Protein AF-A0A5C5WB33-F1 (afdb_monomer_lite)

Foldseek 3Di:
DDPPDPDPVVVVVLVLLVVLQVLLVVLQVCLVPPDLVVQFPQDDDPVLVVQLVVLVVQLVVLVVDPQDDDVSVVSNVVSVVSNVVSVVSVVSRVCRSVVSSVCSNVSSVVSNVSSVVSVVVVVD

Sequence (124 aa):
MKSSSPKPVASRMRGIALGSLLLGLLALAASAFTPESRLRTVPWSPADAQAHQQASEELHRLSLVPAEGKASQDALRAARVSFADLDNRLVEAADAPRRWRAALRWGGALLSLCGAAYLLAGQS

Secondary structure (DSSP, 8-state):
-------HHHHHHHHHHHHHHHHHHHHHHHHHHS-GGGS-SS---HHHHHHHHHHHHHHHHHHHS---HHHHHHHHHHHHHHHHHHHHHHHHHHHHHHHHHHHHHHHHHHHHHHHHHHHHHTT-

Radius of gyration: 27.09 Å; chains: 1; bounding box: 67×28×75 Å

pLDDT: mean 83.09, std 11.57, range [39.03, 93.38]

Structure (mmCIF, N/CA/C/O backbone):
data_AF-A0A5C5WB33-F1
#
_entry.id   AF-A0A5C5WB33-F1
#
loop_
_atom_site.group_PDB
_atom_site.id
_atom_site.type_symbol
_atom_site.label_atom_id
_atom_site.label_alt_id
_atom_site.label_comp_id
_atom_site.label_asym_id
_atom_site.label_entity_id
_atom_site.label_seq_id
_atom_site.pdbx_PDB_ins_code
_atom_site.Cartn_x
_atom_site.Cartn_y
_atom_site.Cartn_z
_atom_site.occupancy
_atom_site.B_iso_or_equiv
_atom_site.auth_seq_id
_atom_site.auth_comp_id
_atom_site.auth_asym_id
_atom_site.auth_atom_id
_atom_site.pdbx_PDB_model_num
ATOM 1 N N . MET A 1 1 ? 38.103 16.611 -47.981 1.00 39.03 1 MET A N 1
ATOM 2 C CA . MET A 1 1 ? 37.748 15.357 -47.280 1.00 39.03 1 MET A CA 1
ATOM 3 C C . MET A 1 1 ? 37.236 15.715 -45.889 1.00 39.03 1 MET A C 1
ATOM 5 O O . MET A 1 1 ? 38.036 16.050 -45.029 1.00 39.03 1 MET A O 1
ATOM 9 N N . LYS A 1 2 ? 35.913 15.769 -45.684 1.00 44.16 2 LYS A N 1
ATOM 10 C CA . LYS A 1 2 ? 35.313 15.968 -44.354 1.00 44.16 2 LYS A CA 1
ATOM 11 C C . LYS A 1 2 ? 35.054 14.583 -43.763 1.00 44.16 2 LYS A C 1
ATOM 13 O O . LYS A 1 2 ? 34.070 13.950 -44.124 1.00 44.16 2 LYS A O 1
ATOM 18 N N . SER A 1 3 ? 35.948 14.099 -42.904 1.00 46.41 3 SER A N 1
ATOM 19 C CA . SER A 1 3 ? 35.661 12.949 -42.048 1.00 46.41 3 SER A CA 1
ATOM 20 C C . SER A 1 3 ? 34.671 13.400 -40.973 1.00 46.41 3 SER A C 1
ATOM 22 O O . SER A 1 3 ? 35.023 13.986 -39.953 1.00 46.41 3 SER A O 1
ATOM 24 N N . SER A 1 4 ? 33.383 13.194 -41.230 1.00 52.59 4 SER A N 1
ATOM 25 C CA . SER A 1 4 ? 32.343 13.334 -40.218 1.00 52.59 4 SER A CA 1
ATOM 26 C C . SER A 1 4 ? 32.445 12.155 -39.254 1.00 52.59 4 SER A C 1
ATOM 28 O O . SER A 1 4 ? 31.741 11.160 -39.407 1.00 52.59 4 SER A O 1
ATOM 30 N N . SER A 1 5 ? 33.350 12.244 -38.281 1.00 50.38 5 SER A N 1
ATOM 31 C CA . SER A 1 5 ? 33.408 11.303 -37.163 1.00 50.38 5 SER A CA 1
ATOM 32 C C . SER A 1 5 ? 32.032 11.274 -36.479 1.00 50.38 5 SER A C 1
ATOM 34 O O . SER A 1 5 ? 31.567 12.332 -36.034 1.00 50.38 5 SER A O 1
ATOM 36 N N . PRO A 1 6 ? 31.329 10.128 -36.397 1.00 49.34 6 PRO A N 1
ATOM 37 C CA . PRO A 1 6 ? 30.047 10.070 -35.710 1.00 49.34 6 PRO A CA 1
ATOM 38 C C . PRO A 1 6 ? 30.246 10.261 -34.196 1.00 49.34 6 PRO A C 1
ATOM 40 O O . PRO A 1 6 ? 30.616 9.365 -33.449 1.00 49.34 6 PRO A O 1
ATOM 43 N N . LYS A 1 7 ? 30.037 11.521 -33.815 1.00 52.38 7 LYS A N 1
ATOM 44 C CA . LYS A 1 7 ? 29.664 12.165 -32.550 1.00 52.38 7 LYS A CA 1
ATOM 45 C C . LYS A 1 7 ? 29.639 11.276 -31.280 1.00 52.38 7 LYS A C 1
ATOM 47 O O . LYS A 1 7 ? 28.778 10.401 -31.174 1.00 52.38 7 LYS A O 1
ATOM 52 N N . PRO A 1 8 ? 30.413 11.615 -30.223 1.00 57.94 8 PRO A N 1
ATOM 53 C CA . PRO A 1 8 ? 30.436 10.912 -28.923 1.00 57.94 8 PRO A CA 1
ATOM 54 C C . PRO A 1 8 ? 29.078 10.854 -28.193 1.00 57.94 8 PRO A C 1
ATOM 56 O O . PRO A 1 8 ? 28.923 10.150 -27.199 1.00 57.94 8 PRO A O 1
ATOM 59 N N . VAL A 1 9 ? 28.077 11.581 -28.688 1.00 61.09 9 VAL A N 1
ATOM 60 C CA . VAL A 1 9 ? 26.705 11.601 -28.177 1.00 61.09 9 VAL A CA 1
ATOM 61 C C . VAL A 1 9 ? 25.975 10.274 -28.431 1.00 61.09 9 VAL A C 1
ATOM 63 O O . VAL A 1 9 ? 25.279 9.794 -27.542 1.00 61.09 9 VAL A O 1
ATOM 66 N N . ALA A 1 10 ? 26.170 9.634 -29.591 1.00 64.69 10 ALA A N 1
ATOM 67 C CA . ALA A 1 10 ? 25.470 8.390 -29.931 1.00 64.69 10 ALA A CA 1
ATOM 68 C C . ALA A 1 10 ? 25.912 7.204 -29.053 1.00 64.69 10 ALA A C 1
ATOM 70 O O . ALA A 1 10 ? 25.094 6.366 -28.675 1.00 64.69 10 ALA A O 1
ATOM 71 N N . SER A 1 11 ? 27.195 7.157 -28.668 1.00 71.69 11 SER A N 1
ATOM 72 C CA . SER A 1 11 ? 27.709 6.121 -27.759 1.00 71.69 11 SER A CA 1
ATOM 73 C C . SER A 1 11 ? 27.172 6.306 -26.331 1.00 71.69 11 SER A C 1
ATOM 75 O O . SER A 1 11 ? 26.741 5.336 -25.707 1.00 71.69 11 SER A O 1
ATOM 77 N N . ARG A 1 12 ? 27.090 7.556 -25.849 1.00 78.00 12 ARG A N 1
ATOM 78 C CA . ARG A 1 12 ? 26.502 7.882 -24.539 1.00 78.00 12 ARG A CA 1
ATOM 79 C C . ARG A 1 12 ? 25.018 7.533 -24.476 1.00 78.00 12 ARG A C 1
ATOM 81 O O . ARG A 1 12 ? 24.588 6.927 -23.501 1.00 78.00 12 ARG A O 1
ATOM 88 N N . MET A 1 13 ? 24.244 7.860 -25.513 1.00 81.50 13 MET A N 1
ATOM 89 C CA . MET A 1 13 ? 22.812 7.544 -25.536 1.00 81.50 13 MET A CA 1
ATOM 90 C C . MET A 1 13 ? 22.539 6.032 -25.594 1.00 81.50 13 MET A C 1
ATOM 92 O O . MET A 1 13 ? 21.634 5.560 -24.911 1.00 81.50 13 MET A O 1
ATOM 96 N N . ARG A 1 14 ? 23.354 5.248 -26.318 1.00 82.44 14 ARG A N 1
ATOM 97 C CA . ARG A 1 14 ? 23.283 3.773 -26.272 1.00 82.44 14 ARG A CA 1
ATOM 98 C C . ARG A 1 14 ? 23.596 3.220 -24.879 1.00 82.44 14 ARG A C 1
ATOM 100 O O . ARG A 1 14 ? 22.914 2.304 -24.431 1.00 82.44 14 ARG A O 1
ATOM 107 N N . GLY A 1 15 ? 24.581 3.794 -24.186 1.00 86.44 15 GLY A N 1
ATOM 108 C CA . GLY A 1 15 ? 24.893 3.441 -22.798 1.00 86.44 15 GLY A CA 1
ATOM 109 C C . GLY A 1 15 ? 23.728 3.717 -21.843 1.00 86.44 15 GLY A C 1
ATOM 110 O O . GLY A 1 15 ? 23.392 2.861 -21.030 1.00 86.44 15 GLY A O 1
ATOM 111 N N . ILE A 1 16 ? 23.062 4.869 -21.991 1.00 86.25 16 ILE A N 1
ATOM 112 C CA . ILE A 1 16 ? 21.854 5.206 -21.221 1.00 86.25 16 ILE A CA 1
ATOM 113 C C . ILE A 1 16 ? 20.732 4.210 -21.526 1.00 86.25 16 ILE A C 1
ATOM 115 O O . ILE A 1 16 ? 20.138 3.681 -20.597 1.00 86.25 16 ILE A O 1
ATOM 119 N N . ALA A 1 17 ? 20.477 3.895 -22.798 1.00 86.31 17 ALA A N 1
ATOM 120 C CA . ALA A 1 17 ? 19.421 2.961 -23.185 1.00 86.31 17 ALA A CA 1
ATOM 121 C C . ALA A 1 17 ? 19.652 1.539 -22.652 1.00 86.31 17 ALA A C 1
ATOM 123 O O . ALA A 1 17 ? 18.724 0.918 -22.133 1.00 86.31 17 ALA A O 1
ATOM 124 N N . LEU A 1 18 ? 20.891 1.041 -22.720 1.00 89.94 18 LEU A N 1
ATOM 125 C CA . LEU A 1 18 ? 21.261 -0.240 -22.119 1.00 89.94 18 LEU A CA 1
ATOM 126 C C . LEU A 1 18 ? 21.122 -0.196 -20.591 1.00 89.94 18 LEU A C 1
ATOM 128 O O . LEU A 1 18 ? 20.582 -1.127 -19.998 1.00 89.94 18 LEU A O 1
ATOM 132 N N . GLY A 1 19 ? 21.550 0.899 -19.959 1.00 88.75 19 GLY A N 1
ATOM 133 C CA . GLY A 1 19 ? 21.389 1.120 -18.523 1.00 88.75 19 GLY A CA 1
ATOM 134 C C . GLY A 1 19 ? 19.921 1.118 -18.094 1.00 88.75 19 GLY A C 1
ATOM 135 O O . GLY A 1 19 ? 19.567 0.422 -17.149 1.00 88.75 19 GLY A O 1
ATOM 136 N N . SER A 1 20 ? 19.048 1.822 -18.818 1.00 87.94 20 SER A N 1
ATOM 137 C CA . SER A 1 20 ? 17.602 1.838 -18.574 1.00 87.94 20 SER A CA 1
ATOM 138 C C . SER A 1 20 ? 16.967 0.465 -18.781 1.00 87.94 20 SER A C 1
ATOM 140 O O . SER A 1 20 ? 16.140 0.058 -17.968 1.00 87.94 20 SER A O 1
ATOM 142 N N . LEU A 1 21 ? 17.382 -0.276 -19.816 1.00 88.81 21 LEU A N 1
ATOM 143 C CA . LEU A 1 21 ? 16.912 -1.639 -20.059 1.00 88.81 21 LEU A CA 1
ATOM 144 C C . LEU A 1 21 ? 17.257 -2.563 -18.887 1.00 88.81 21 LEU A C 1
ATOM 146 O O . LEU A 1 21 ? 16.370 -3.228 -18.349 1.00 88.81 21 LEU A O 1
ATOM 150 N N . LEU A 1 22 ? 18.530 -2.577 -18.484 1.00 91.06 22 LEU A N 1
ATOM 151 C CA . LEU A 1 22 ? 19.026 -3.405 -17.386 1.00 91.06 22 LEU A CA 1
ATOM 152 C C . LEU A 1 22 ? 18.395 -3.008 -16.049 1.00 91.06 22 LEU A C 1
ATOM 154 O O . LEU A 1 22 ? 17.974 -3.882 -15.297 1.00 91.06 22 LEU A O 1
ATOM 158 N N . LEU A 1 23 ? 18.271 -1.707 -15.773 1.00 90.12 23 LEU A N 1
ATOM 159 C CA . LEU A 1 23 ? 17.615 -1.204 -14.567 1.00 90.12 23 LEU A CA 1
ATOM 160 C C . LEU A 1 23 ? 16.134 -1.603 -14.529 1.00 90.12 23 LEU A C 1
ATOM 162 O O . LEU A 1 23 ? 15.642 -2.018 -13.483 1.00 90.12 23 LEU A O 1
ATOM 166 N N . GLY A 1 24 ? 15.436 -1.531 -15.666 1.00 88.25 24 GLY A N 1
ATOM 167 C CA . GLY A 1 24 ? 14.045 -1.965 -15.776 1.00 88.25 24 GLY A CA 1
ATOM 168 C C . GLY A 1 24 ? 13.872 -3.467 -15.532 1.00 88.25 24 GLY A C 1
ATOM 169 O O . GLY A 1 24 ? 13.000 -3.873 -14.762 1.00 88.25 24 GLY A O 1
ATOM 170 N N . LEU A 1 25 ? 14.764 -4.292 -16.094 1.00 91.00 25 LEU A N 1
ATOM 171 C CA . LEU A 1 25 ? 14.775 -5.741 -15.867 1.00 91.00 25 LEU A CA 1
ATOM 172 C C . LEU A 1 25 ? 15.080 -6.075 -14.406 1.00 91.00 25 LEU A C 1
ATOM 174 O O . LEU A 1 25 ? 14.451 -6.960 -13.828 1.00 91.00 25 LEU A O 1
ATOM 178 N N . LEU A 1 26 ? 16.005 -5.341 -13.789 1.00 92.06 26 LEU A N 1
ATOM 179 C CA . LEU A 1 26 ? 16.352 -5.510 -12.384 1.00 92.06 26 LEU A CA 1
ATOM 180 C C . LEU A 1 26 ? 15.195 -5.097 -11.463 1.00 92.06 26 LEU A C 1
ATOM 182 O O . LEU A 1 26 ? 14.925 -5.794 -10.490 1.00 92.06 26 LEU A O 1
ATOM 186 N N . ALA A 1 27 ? 14.456 -4.033 -11.792 1.00 89.38 27 ALA A N 1
ATOM 187 C CA . ALA A 1 27 ? 13.247 -3.637 -11.068 1.00 89.38 27 ALA A CA 1
ATOM 188 C C . ALA A 1 27 ? 12.115 -4.674 -11.205 1.00 89.38 27 ALA A C 1
ATOM 190 O O . ALA A 1 27 ? 11.448 -4.995 -10.220 1.00 89.38 27 ALA A O 1
ATOM 191 N N . LEU A 1 28 ? 11.936 -5.258 -12.395 1.00 89.19 28 LEU A N 1
ATOM 192 C CA . LEU A 1 28 ? 10.996 -6.361 -12.624 1.00 89.19 28 LEU A CA 1
ATOM 193 C C . LEU A 1 28 ? 11.383 -7.614 -11.827 1.00 89.19 28 LEU A C 1
ATOM 195 O O . LEU A 1 28 ? 10.531 -8.209 -11.165 1.00 89.19 28 LEU A O 1
ATOM 199 N N . ALA A 1 29 ? 12.666 -7.985 -11.837 1.00 90.12 29 ALA A N 1
ATOM 200 C CA . ALA A 1 29 ? 13.185 -9.088 -11.036 1.00 90.12 29 ALA A CA 1
ATOM 201 C C . ALA A 1 29 ? 12.990 -8.816 -9.536 1.00 90.12 29 ALA A C 1
ATOM 203 O O . ALA A 1 29 ? 12.464 -9.664 -8.817 1.00 90.12 29 ALA A O 1
ATOM 204 N N . ALA A 1 30 ? 13.311 -7.609 -9.065 1.00 87.62 30 ALA A N 1
ATOM 205 C CA . ALA A 1 30 ? 13.065 -7.204 -7.685 1.00 87.62 30 ALA A CA 1
ATOM 206 C C . ALA A 1 30 ? 11.573 -7.296 -7.328 1.00 87.62 30 ALA A C 1
ATOM 208 O O . ALA A 1 30 ? 11.238 -7.792 -6.255 1.00 87.62 30 ALA A O 1
ATOM 209 N N . SER A 1 31 ? 10.662 -6.912 -8.226 1.00 88.94 31 SER A N 1
ATOM 210 C CA . SER A 1 31 ? 9.222 -7.072 -7.993 1.00 88.94 31 SER A CA 1
ATOM 211 C C . SER A 1 31 ? 8.794 -8.535 -7.827 1.00 88.94 31 SER A C 1
ATOM 213 O O . SER A 1 31 ? 7.837 -8.784 -7.094 1.00 88.94 31 SER A O 1
ATOM 215 N N . ALA A 1 32 ? 9.438 -9.476 -8.522 1.00 85.94 32 ALA A N 1
ATOM 216 C CA . ALA A 1 32 ? 9.096 -10.898 -8.470 1.00 85.94 32 ALA A CA 1
ATOM 217 C C . ALA A 1 32 ? 9.716 -11.614 -7.260 1.00 85.94 32 ALA A C 1
ATOM 219 O O . ALA A 1 32 ? 9.065 -12.453 -6.642 1.00 85.94 32 ALA A O 1
ATOM 220 N N . PHE A 1 33 ? 10.959 -11.271 -6.910 1.00 88.94 33 PHE A N 1
ATOM 221 C CA . PHE A 1 33 ? 11.732 -11.984 -5.890 1.00 88.94 33 PHE A CA 1
ATOM 222 C C . PHE A 1 33 ? 11.727 -11.317 -4.509 1.00 88.94 33 PHE A C 1
ATOM 224 O O . PHE A 1 33 ? 12.157 -11.942 -3.541 1.00 88.94 33 PHE A O 1
ATOM 231 N N . THR A 1 34 ? 11.241 -10.077 -4.367 1.00 84.12 34 THR A N 1
ATOM 232 C CA . THR A 1 34 ? 11.210 -9.418 -3.052 1.00 84.12 34 THR A CA 1
ATOM 233 C C . THR A 1 34 ? 10.041 -9.942 -2.203 1.00 84.12 34 THR A C 1
ATOM 235 O O . THR A 1 34 ? 8.870 -9.750 -2.568 1.00 84.12 34 THR A O 1
ATOM 238 N N . PRO A 1 35 ? 10.319 -10.581 -1.046 1.00 81.00 35 PRO A N 1
ATOM 239 C CA . PRO A 1 35 ? 9.276 -11.066 -0.155 1.00 81.00 35 PRO A CA 1
ATOM 240 C C . PRO A 1 35 ? 8.479 -9.898 0.425 1.00 81.00 35 PRO A C 1
ATOM 242 O O . PRO A 1 35 ? 9.018 -8.834 0.726 1.00 81.00 35 PRO A O 1
ATOM 245 N N . GLU A 1 36 ? 7.180 -10.116 0.614 1.00 72.88 36 GLU A N 1
ATOM 246 C CA . GLU A 1 36 ? 6.234 -9.069 1.024 1.00 72.88 36 GLU A CA 1
ATOM 247 C C . GLU A 1 36 ? 6.582 -8.451 2.377 1.00 72.88 36 GLU A C 1
ATOM 249 O O . GLU A 1 36 ? 6.387 -7.259 2.588 1.00 72.88 36 GLU A O 1
ATOM 254 N N . SER A 1 37 ? 7.169 -9.250 3.270 1.00 70.31 37 SER A N 1
ATOM 255 C CA . SER A 1 37 ? 7.646 -8.815 4.583 1.00 70.31 37 SER A CA 1
ATOM 256 C C . SER A 1 37 ? 8.688 -7.698 4.509 1.00 70.31 37 SER A C 1
ATOM 258 O O . SER A 1 37 ? 8.711 -6.852 5.394 1.00 70.31 37 SER A O 1
ATOM 260 N N . ARG A 1 38 ? 9.509 -7.647 3.450 1.00 76.56 38 ARG A N 1
ATOM 261 C CA . ARG A 1 38 ? 10.507 -6.581 3.240 1.00 76.56 38 ARG A CA 1
ATOM 262 C C . ARG A 1 38 ? 9.922 -5.306 2.633 1.00 76.56 38 ARG A C 1
ATOM 264 O O . ARG A 1 38 ? 10.603 -4.290 2.613 1.00 76.56 38 ARG A O 1
ATOM 271 N N . LEU A 1 39 ? 8.693 -5.366 2.122 1.00 70.88 39 LEU A N 1
ATOM 272 C CA . LEU A 1 39 ? 7.996 -4.238 1.499 1.00 70.88 39 LEU A CA 1
ATOM 273 C C . LEU A 1 39 ? 6.989 -3.574 2.449 1.00 70.88 39 LEU A C 1
ATOM 275 O O . LEU A 1 39 ? 6.366 -2.577 2.085 1.00 70.88 39 LEU A O 1
ATOM 279 N N . ARG A 1 40 ? 6.808 -4.125 3.656 1.00 71.75 40 ARG A N 1
ATOM 280 C CA . ARG A 1 40 ? 5.978 -3.513 4.694 1.00 71.75 40 ARG A CA 1
ATOM 281 C C . ARG A 1 40 ? 6.705 -2.310 5.277 1.00 71.75 40 ARG A C 1
ATOM 283 O O . ARG A 1 40 ? 7.785 -2.445 5.841 1.00 71.75 40 ARG A O 1
ATOM 290 N N . THR A 1 41 ? 6.087 -1.144 5.158 1.00 69.44 41 THR A N 1
ATOM 291 C CA . THR A 1 41 ? 6.549 0.099 5.791 1.00 69.44 41 THR A CA 1
ATOM 292 C C . THR A 1 41 ? 5.930 0.299 7.171 1.00 69.44 41 THR A C 1
ATOM 294 O O . THR A 1 41 ? 6.519 0.972 8.010 1.00 69.44 41 THR A O 1
ATOM 297 N N . VAL A 1 42 ? 4.765 -0.312 7.416 1.00 68.94 42 VAL A N 1
ATOM 298 C CA . VAL A 1 42 ? 4.067 -0.289 8.703 1.00 68.94 42 VAL A CA 1
ATOM 299 C C . VAL A 1 42 ? 4.150 -1.685 9.327 1.00 68.94 42 VAL A C 1
ATOM 301 O O . VAL A 1 42 ? 3.670 -2.653 8.724 1.00 68.94 42 VAL A O 1
ATOM 304 N N . PRO A 1 43 ? 4.786 -1.835 10.501 1.00 71.31 43 PRO A N 1
ATOM 305 C CA . PRO A 1 43 ? 4.775 -3.098 11.219 1.00 71.31 43 PRO A CA 1
ATOM 306 C C . PRO A 1 43 ? 3.371 -3.332 11.782 1.00 71.31 43 PRO A C 1
ATOM 308 O O . PRO A 1 43 ? 2.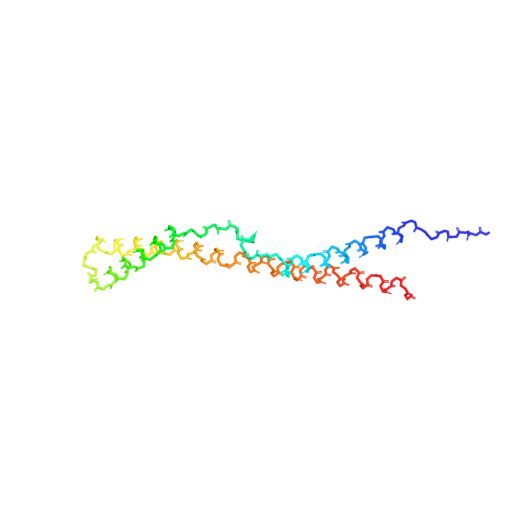880 -2.539 12.576 1.00 71.31 43 PRO A O 1
ATOM 311 N N . TRP A 1 44 ? 2.731 -4.425 11.369 1.00 82.81 44 TRP A N 1
ATOM 312 C CA . TRP A 1 44 ? 1.522 -4.929 12.019 1.00 82.81 44 TRP A CA 1
ATOM 313 C C . TRP A 1 44 ? 1.934 -6.023 12.997 1.00 82.81 44 TRP A C 1
ATOM 315 O O . TRP A 1 44 ? 2.292 -7.129 12.577 1.00 82.81 44 TRP A O 1
ATOM 325 N N . SER A 1 45 ? 1.979 -5.691 14.285 1.00 85.75 45 SER A N 1
ATOM 326 C CA . SER A 1 45 ? 2.416 -6.619 15.324 1.00 85.75 45 SER A CA 1
ATOM 327 C C . SER A 1 45 ? 1.259 -7.493 15.833 1.00 85.75 45 SER A C 1
ATOM 329 O O . SER A 1 45 ? 0.088 -7.148 15.664 1.00 85.75 45 SER A O 1
ATOM 331 N N . PRO A 1 46 ? 1.550 -8.620 16.511 1.00 86.69 46 PRO A N 1
ATOM 332 C CA . PRO A 1 46 ? 0.523 -9.378 17.227 1.00 86.69 46 PRO A CA 1
ATOM 333 C C . PRO A 1 46 ? -0.223 -8.536 18.275 1.00 86.69 46 PRO A C 1
ATOM 335 O O . PRO A 1 46 ? -1.405 -8.768 18.508 1.00 86.69 46 PRO A O 1
ATOM 338 N N . ALA A 1 47 ? 0.446 -7.543 18.872 1.00 87.50 47 ALA A N 1
ATOM 339 C CA . ALA A 1 47 ? -0.176 -6.618 19.814 1.00 87.50 47 ALA A CA 1
ATOM 340 C C . ALA A 1 47 ? -1.188 -5.690 19.118 1.00 87.50 47 ALA A C 1
ATOM 342 O O . ALA A 1 47 ? -2.277 -5.486 19.646 1.00 87.50 47 ALA A O 1
ATOM 343 N N . ASP A 1 48 ? -0.885 -5.201 17.909 1.00 87.12 48 ASP A N 1
ATOM 344 C CA . ASP A 1 48 ? -1.838 -4.409 17.112 1.00 87.12 48 ASP A CA 1
ATOM 345 C C . ASP A 1 48 ? -3.053 -5.254 16.701 1.00 87.12 48 ASP A C 1
ATOM 347 O O . ASP A 1 48 ? -4.186 -4.780 16.745 1.00 87.12 48 ASP A O 1
ATOM 351 N N . ALA A 1 49 ? -2.839 -6.534 16.370 1.00 88.12 49 ALA A N 1
ATOM 352 C CA . ALA A 1 49 ? -3.926 -7.463 16.067 1.00 88.12 49 ALA A CA 1
ATOM 353 C C . ALA A 1 49 ? -4.867 -7.668 17.268 1.00 88.12 49 ALA A C 1
ATOM 355 O O . ALA A 1 49 ? -6.087 -7.647 17.100 1.00 88.12 49 ALA A O 1
ATOM 356 N N . GLN A 1 50 ? -4.309 -7.823 18.474 1.00 92.31 50 GLN A N 1
ATOM 357 C CA . GLN A 1 50 ? -5.093 -7.912 19.710 1.00 92.31 50 GLN A CA 1
ATOM 358 C C . GLN A 1 50 ? -5.832 -6.604 20.010 1.00 92.31 50 GLN A C 1
ATOM 360 O O . GLN A 1 50 ? -7.021 -6.641 20.317 1.00 92.31 50 GLN A O 1
ATOM 365 N N . ALA A 1 51 ? -5.167 -5.455 19.867 1.00 89.06 51 ALA A N 1
ATOM 366 C CA . ALA A 1 51 ? -5.787 -4.147 20.072 1.00 89.06 51 ALA A CA 1
ATOM 367 C C . ALA A 1 51 ? -6.956 -3.911 19.100 1.00 89.06 51 ALA A C 1
ATOM 369 O O . ALA A 1 51 ? -8.013 -3.434 19.503 1.00 89.06 51 ALA A O 1
ATOM 370 N N . HIS A 1 52 ? -6.803 -4.305 17.832 1.00 92.38 52 HIS A N 1
ATOM 371 C CA . HIS A 1 52 ? -7.866 -4.219 16.833 1.00 92.38 52 HIS A CA 1
ATOM 372 C C . HIS A 1 52 ? -9.060 -5.123 17.177 1.00 92.38 52 HIS A C 1
ATOM 374 O O . HIS A 1 52 ? -10.208 -4.697 17.055 1.00 92.38 52 HIS A O 1
ATOM 380 N N . GLN A 1 53 ? -8.813 -6.357 17.636 1.00 92.00 53 GLN A N 1
ATOM 381 C CA . GLN A 1 53 ? -9.882 -7.252 18.098 1.00 92.00 53 GLN A CA 1
ATOM 382 C C . GLN A 1 53 ? -10.636 -6.662 19.295 1.00 92.00 53 GLN A C 1
ATOM 384 O O . GLN A 1 53 ? -11.860 -6.584 19.253 1.00 92.00 53 GLN A O 1
ATOM 389 N N . GLN A 1 54 ? -9.920 -6.163 20.305 1.00 92.75 54 GLN A N 1
ATOM 390 C CA . GLN A 1 54 ? -10.525 -5.531 21.482 1.00 92.75 54 GLN A CA 1
ATOM 391 C C . GLN A 1 54 ? -11.349 -4.291 21.112 1.00 92.75 54 GLN A C 1
ATOM 393 O O . GLN A 1 54 ? -12.485 -4.155 21.560 1.00 92.75 54 GLN A O 1
ATOM 398 N N . ALA A 1 55 ? -10.825 -3.419 20.245 1.00 90.06 55 ALA A N 1
ATOM 399 C CA . ALA A 1 55 ? -11.549 -2.239 19.773 1.00 90.06 55 ALA A CA 1
ATOM 400 C C . ALA A 1 55 ? -12.809 -2.612 18.972 1.00 90.06 55 ALA A C 1
ATOM 402 O O . ALA A 1 55 ? -13.839 -1.946 19.086 1.00 90.06 55 ALA A O 1
ATOM 403 N N . SER A 1 56 ? -12.750 -3.690 18.184 1.00 92.19 56 SER A N 1
ATOM 404 C CA . SER A 1 56 ? -13.900 -4.213 17.442 1.00 92.19 56 SER A CA 1
ATOM 405 C C . SER A 1 56 ? -14.980 -4.764 18.378 1.00 92.19 56 SER A C 1
ATOM 407 O O . SER A 1 56 ? -16.154 -4.419 18.232 1.00 92.19 56 SER A O 1
ATOM 409 N N . GLU A 1 57 ? -14.590 -5.561 19.377 1.00 93.38 57 GLU A N 1
ATOM 410 C CA . GLU A 1 57 ? -15.496 -6.096 20.399 1.00 93.38 57 GLU A CA 1
ATOM 411 C C . GLU A 1 57 ? -16.135 -4.980 21.229 1.00 93.38 57 GLU A C 1
ATOM 413 O O . GLU A 1 57 ? -17.343 -4.995 21.468 1.00 93.38 57 GLU A O 1
ATOM 418 N N . GLU A 1 58 ? -15.353 -3.978 21.633 1.00 91.25 58 GLU A N 1
ATOM 419 C CA . GLU A 1 58 ? -15.846 -2.840 22.403 1.00 91.25 58 GLU A CA 1
ATOM 420 C C . GLU A 1 58 ? -16.825 -1.987 21.592 1.00 91.25 58 GLU A C 1
ATOM 422 O O . GLU A 1 58 ? -17.908 -1.652 22.085 1.00 91.25 58 GLU A O 1
ATOM 427 N N . LEU A 1 59 ? -16.501 -1.701 20.328 1.00 92.25 59 LEU A N 1
ATOM 428 C CA . LEU A 1 59 ? -17.405 -1.006 19.418 1.00 92.25 59 LEU A CA 1
ATOM 429 C C . LEU A 1 59 ? -18.705 -1.793 19.217 1.00 92.25 59 LEU A C 1
ATOM 431 O O . LEU A 1 59 ? -19.789 -1.209 19.263 1.00 92.25 59 LEU A O 1
ATOM 435 N N . HIS A 1 60 ? -18.610 -3.111 19.027 1.00 92.62 60 HIS A N 1
ATOM 436 C CA . HIS A 1 60 ? -19.774 -3.974 18.876 1.00 92.62 60 HIS A CA 1
ATOM 437 C C . HIS A 1 60 ? -20.640 -3.949 20.138 1.00 92.62 60 HIS A C 1
ATOM 439 O O . HIS A 1 60 ? -21.838 -3.676 20.055 1.00 92.62 60 HIS A O 1
ATOM 445 N N . ARG A 1 61 ? -20.032 -4.120 21.316 1.00 91.75 61 ARG A N 1
ATOM 446 C CA . ARG A 1 61 ? -20.723 -4.073 22.608 1.00 91.75 61 ARG A CA 1
ATOM 447 C C . ARG A 1 61 ? -21.461 -2.750 22.805 1.00 91.75 61 ARG A C 1
ATOM 449 O O . ARG A 1 61 ? -22.632 -2.759 23.170 1.00 91.75 61 ARG A O 1
ATOM 456 N N . LEU A 1 62 ? -20.799 -1.623 22.541 1.00 88.38 62 LEU A N 1
ATOM 457 C CA . LEU A 1 62 ? -21.400 -0.293 22.674 1.00 88.38 62 LEU A CA 1
ATOM 458 C C . LEU A 1 62 ? -22.484 -0.028 21.622 1.00 88.38 62 LEU A C 1
ATOM 460 O O . LEU A 1 62 ? -23.407 0.731 21.890 1.00 88.38 62 LEU A O 1
ATOM 464 N N . SER A 1 63 ? -22.401 -0.654 20.445 1.00 88.25 63 SER A N 1
ATOM 465 C CA . SER A 1 63 ? -23.425 -0.532 19.399 1.00 88.25 63 SER A CA 1
ATOM 466 C C . SER A 1 63 ? -24.724 -1.283 19.711 1.00 88.25 63 SER A C 1
ATOM 468 O O . SER A 1 63 ? -25.775 -0.909 19.195 1.00 88.25 63 SER A O 1
ATOM 470 N N . LEU A 1 64 ? -24.656 -2.326 20.548 1.00 89.38 64 LEU A N 1
ATOM 471 C CA . LEU A 1 64 ? -25.808 -3.141 20.948 1.00 89.38 64 LEU A CA 1
ATOM 472 C C . LEU A 1 64 ? -26.612 -2.518 22.097 1.00 89.38 64 LEU A C 1
ATOM 474 O O . LEU A 1 64 ? -27.780 -2.857 22.282 1.00 89.38 64 LEU A O 1
ATOM 478 N N . VAL A 1 65 ? -25.997 -1.627 22.878 1.00 84.81 65 VAL A N 1
ATOM 479 C CA . VAL A 1 65 ? -26.657 -0.931 23.986 1.00 84.81 65 VAL A CA 1
ATOM 480 C C . VAL A 1 65 ? -27.272 0.372 23.461 1.00 84.81 65 VAL A C 1
ATOM 482 O O . VAL A 1 65 ? -26.578 1.135 22.785 1.00 84.81 65 VAL A O 1
ATOM 485 N N . PRO A 1 66 ? -28.548 0.676 23.763 1.00 77.88 66 PRO A N 1
ATOM 486 C CA . PRO A 1 66 ? -29.136 1.965 23.419 1.00 77.88 66 PRO A CA 1
ATOM 487 C C . PRO A 1 66 ? -28.299 3.097 24.025 1.00 77.88 66 PRO A C 1
ATOM 489 O O . PRO A 1 66 ? -28.055 3.124 25.232 1.00 77.88 66 PRO A O 1
ATOM 492 N N . ALA A 1 67 ? -27.836 4.030 23.193 1.00 78.75 67 ALA A N 1
ATOM 493 C CA . ALA A 1 67 ? -27.060 5.173 23.659 1.00 78.75 67 ALA A CA 1
ATOM 494 C C . ALA A 1 67 ? -27.980 6.183 24.365 1.00 78.75 67 ALA A C 1
ATOM 496 O O . ALA A 1 67 ? -28.461 7.147 23.765 1.00 78.75 67 ALA A O 1
ATOM 497 N N . GLU A 1 68 ? -28.255 5.937 25.645 1.00 84.56 68 GLU A N 1
ATOM 498 C CA . GLU A 1 68 ? -29.018 6.843 26.495 1.00 84.56 68 GLU A CA 1
ATOM 499 C C . GLU A 1 68 ? -28.103 7.935 27.061 1.00 84.56 68 GLU A C 1
ATOM 501 O O . GLU A 1 68 ? -27.145 7.672 27.793 1.00 84.56 68 GLU A O 1
ATOM 506 N N . GLY A 1 69 ? -28.374 9.182 26.681 1.00 87.50 69 GLY A N 1
ATOM 507 C CA . GLY A 1 69 ? -27.636 10.352 27.151 1.00 87.50 69 GLY A CA 1
ATOM 508 C C . GLY A 1 69 ? -26.342 10.662 26.389 1.00 87.50 69 GLY A C 1
ATOM 509 O O . GLY A 1 69 ? -25.856 9.914 25.548 1.00 87.50 69 GLY A O 1
ATOM 510 N N . LYS A 1 70 ? -25.774 11.833 26.688 1.00 88.31 70 L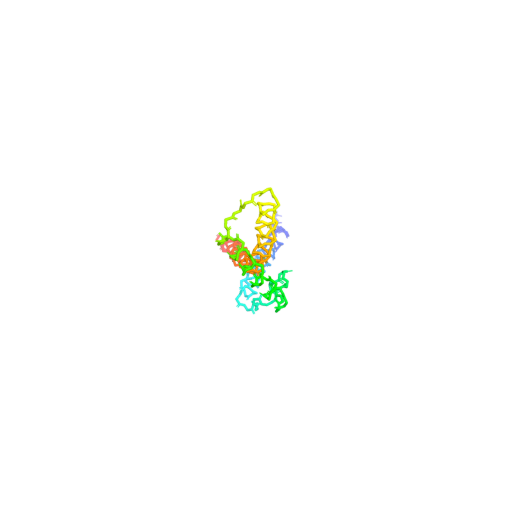YS A N 1
ATOM 511 C CA . LYS A 1 70 ? -24.598 12.366 25.986 1.00 88.31 70 LYS A CA 1
ATOM 512 C C . LYS A 1 70 ? -23.335 11.525 26.220 1.00 88.31 70 LYS A C 1
ATOM 514 O O . LYS A 1 70 ? -22.577 11.289 25.290 1.00 88.31 70 LYS A O 1
ATOM 519 N N . ALA A 1 71 ? -23.151 11.012 27.437 1.00 87.00 71 ALA A N 1
ATOM 520 C CA . ALA A 1 71 ? -21.971 10.229 27.806 1.00 87.00 71 ALA A CA 1
ATOM 521 C C . ALA A 1 71 ? -21.853 8.902 27.030 1.00 87.00 71 ALA A C 1
ATOM 523 O O . ALA A 1 71 ? -20.758 8.523 26.624 1.00 87.00 71 ALA A O 1
ATOM 524 N N . SER A 1 72 ? -22.969 8.207 26.785 1.00 85.25 72 SER A N 1
ATOM 525 C CA . SER A 1 72 ? -22.978 6.955 26.015 1.00 85.25 72 SER A CA 1
ATOM 526 C C . SER A 1 72 ? -22.748 7.201 24.519 1.00 85.25 72 SER A C 1
ATOM 528 O O . SER A 1 72 ? -22.023 6.447 23.871 1.00 85.25 72 SER A O 1
ATOM 530 N N . GLN A 1 73 ? -23.284 8.301 23.980 1.00 87.50 73 GLN A N 1
ATOM 531 C CA . GLN A 1 73 ? -23.011 8.741 22.609 1.00 87.50 73 GLN A CA 1
ATOM 532 C C . GLN A 1 73 ? -21.541 9.137 22.413 1.00 87.50 73 GLN A C 1
ATOM 534 O O . GLN A 1 73 ? -20.937 8.768 21.403 1.00 87.50 73 GLN A O 1
ATOM 539 N N . ASP A 1 74 ? -20.952 9.840 23.384 1.00 90.12 74 ASP A N 1
ATOM 540 C CA . ASP A 1 74 ? -19.539 10.222 23.365 1.00 90.12 74 ASP A CA 1
ATOM 541 C C . AS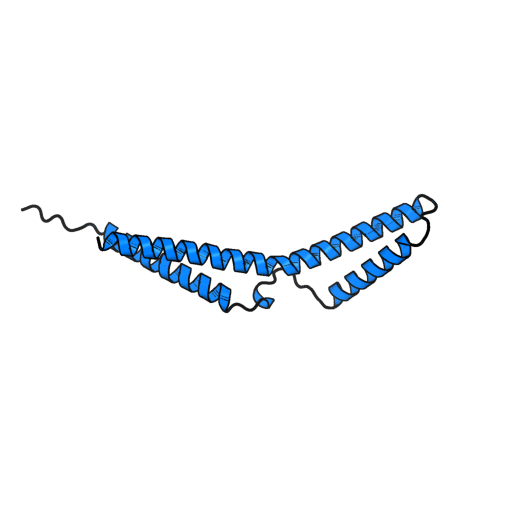P A 1 74 ? -18.629 8.982 23.452 1.00 90.12 74 ASP A C 1
ATOM 543 O O . ASP A 1 74 ? -17.667 8.880 22.689 1.00 90.12 74 ASP A O 1
ATOM 547 N N . ALA A 1 75 ? -18.972 7.993 24.288 1.00 87.94 75 ALA A N 1
ATOM 548 C CA . ALA A 1 75 ? -18.251 6.720 24.376 1.00 87.94 75 ALA A CA 1
ATOM 549 C C . ALA A 1 75 ? -18.314 5.919 23.063 1.00 87.94 75 ALA A C 1
ATOM 551 O O . ALA A 1 75 ? -17.287 5.449 22.572 1.00 87.94 75 ALA A O 1
ATOM 552 N N . LEU A 1 76 ? -19.494 5.818 22.438 1.00 90.31 76 LEU A N 1
ATOM 553 C CA . LEU A 1 76 ? -19.646 5.165 21.135 1.00 90.31 76 LEU A CA 1
ATOM 554 C C . LEU A 1 76 ? -18.842 5.890 20.045 1.00 90.31 76 LEU A C 1
ATOM 556 O O . LEU A 1 76 ? -18.231 5.250 19.188 1.00 90.31 76 LEU A O 1
ATOM 560 N N . ARG A 1 77 ? -18.820 7.228 20.065 1.00 90.56 77 ARG A N 1
ATOM 561 C CA . ARG A 1 77 ? -18.016 8.026 19.132 1.00 90.56 77 ARG A CA 1
ATOM 562 C C . ARG A 1 77 ? -16.519 7.792 19.350 1.00 90.56 77 ARG A C 1
ATOM 564 O O . ARG A 1 77 ? -15.813 7.594 18.366 1.00 90.56 77 ARG A O 1
ATOM 571 N N . ALA A 1 78 ? -16.047 7.772 20.595 1.00 90.81 78 ALA A N 1
ATOM 572 C CA . ALA A 1 78 ? -14.649 7.494 20.916 1.00 90.81 78 ALA A CA 1
ATOM 573 C C . ALA A 1 78 ? -14.222 6.089 20.455 1.00 90.81 78 ALA A C 1
ATOM 575 O O . ALA A 1 78 ? -13.196 5.954 19.791 1.00 90.81 78 ALA A O 1
ATOM 576 N N . ALA A 1 79 ? -15.049 5.068 20.704 1.00 88.81 79 ALA A N 1
ATOM 577 C CA . ALA A 1 79 ? -14.795 3.702 20.242 1.00 88.81 79 ALA A CA 1
ATOM 578 C C . ALA A 1 79 ? -14.746 3.603 18.707 1.00 88.81 79 ALA A C 1
ATOM 580 O O . ALA A 1 79 ? -13.865 2.944 18.160 1.00 88.81 79 ALA A O 1
ATOM 581 N N . ARG A 1 80 ? -15.629 4.316 17.989 1.00 91.81 80 ARG A N 1
ATOM 582 C CA . ARG A 1 80 ? -15.581 4.398 16.515 1.00 91.81 80 ARG A CA 1
ATOM 583 C C . ARG A 1 80 ? -14.287 5.022 16.010 1.00 91.81 80 ARG A C 1
ATOM 585 O O . ARG A 1 80 ? -13.724 4.518 15.046 1.00 91.81 80 ARG A O 1
ATOM 592 N N . VAL A 1 81 ? -13.836 6.111 16.635 1.00 93.06 81 VAL A N 1
ATOM 593 C CA . VAL A 1 81 ? -12.583 6.781 16.255 1.00 93.06 81 VAL A CA 1
ATOM 594 C C . VAL A 1 81 ? -11.391 5.860 16.502 1.00 93.06 81 VAL A C 1
ATOM 596 O O . VAL A 1 81 ? -10.561 5.707 15.615 1.00 93.06 81 VAL A O 1
ATOM 599 N N . SER A 1 82 ? -11.337 5.201 17.662 1.00 89.38 82 SER A N 1
ATOM 600 C CA . SER A 1 82 ? -10.259 4.263 17.990 1.00 89.38 82 SER A CA 1
ATOM 601 C C . SER A 1 82 ? -10.220 3.063 17.040 1.00 89.38 82 SER A C 1
ATOM 603 O O . SER A 1 82 ? -9.148 2.711 16.551 1.00 89.38 82 SER A O 1
ATOM 605 N N . PHE A 1 83 ? -11.377 2.473 16.728 1.00 91.75 83 PHE A N 1
ATOM 606 C CA . PHE A 1 83 ? -11.466 1.393 15.750 1.00 91.75 83 PHE A CA 1
ATOM 607 C C . PHE A 1 83 ? -11.030 1.856 14.355 1.00 91.75 83 PHE A C 1
ATOM 609 O O . PHE A 1 83 ? -10.217 1.189 13.726 1.00 91.75 83 PHE A O 1
ATOM 616 N N . ALA A 1 84 ? -11.512 3.015 13.891 1.00 91.44 84 ALA A N 1
ATOM 617 C CA . ALA A 1 84 ? -11.159 3.550 12.577 1.00 91.44 84 ALA A CA 1
ATOM 618 C C . ALA A 1 84 ? -9.655 3.836 12.441 1.00 91.44 84 ALA A C 1
ATOM 620 O O . ALA A 1 84 ? -9.086 3.615 11.376 1.00 91.44 84 ALA A O 1
ATOM 621 N N . ASP A 1 85 ? -8.999 4.301 13.505 1.00 90.94 85 ASP A N 1
ATOM 622 C CA . ASP A 1 85 ? -7.552 4.528 13.498 1.00 90.94 85 ASP A CA 1
ATOM 623 C C . ASP A 1 85 ? -6.772 3.207 13.361 1.00 90.94 85 ASP A C 1
ATOM 625 O O . ASP A 1 85 ? -5.873 3.087 12.528 1.00 90.94 85 ASP A O 1
ATOM 629 N N . LEU A 1 86 ? -7.166 2.167 14.105 1.00 89.00 86 LEU A N 1
ATOM 630 C CA . LEU A 1 86 ? -6.553 0.837 13.999 1.00 89.00 86 LEU A CA 1
ATOM 631 C C . LEU A 1 86 ? -6.829 0.163 12.648 1.00 89.00 86 LEU A C 1
ATOM 633 O O . LEU A 1 86 ? -5.930 -0.470 12.093 1.00 89.00 86 LEU A O 1
ATOM 637 N N . ASP A 1 87 ? -8.036 0.321 12.108 1.00 89.44 87 ASP A N 1
ATOM 638 C CA . ASP A 1 87 ? -8.421 -0.207 10.79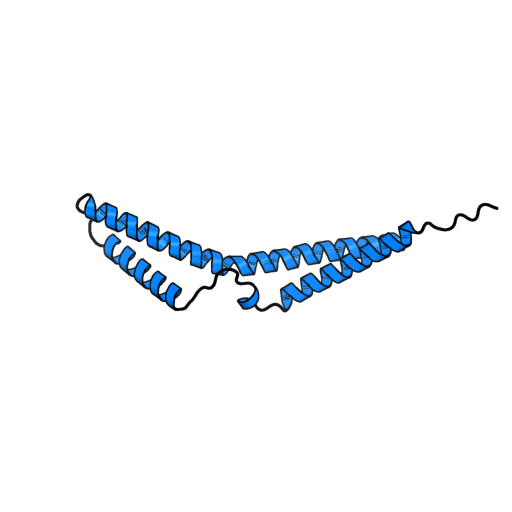7 1.00 89.44 87 ASP A CA 1
ATOM 639 C C . ASP A 1 87 ? -7.633 0.481 9.672 1.00 89.44 87 ASP A C 1
ATOM 641 O O . ASP A 1 87 ? -7.062 -0.186 8.809 1.00 89.44 87 ASP A O 1
ATOM 645 N N . ASN A 1 88 ? -7.465 1.807 9.738 1.00 88.19 88 ASN A N 1
ATOM 646 C CA . ASN A 1 88 ? -6.606 2.537 8.804 1.00 88.19 88 ASN A CA 1
ATOM 647 C C . ASN A 1 88 ? -5.162 2.016 8.838 1.00 88.19 88 ASN A C 1
ATOM 649 O O . ASN A 1 88 ? -4.572 1.779 7.784 1.00 88.19 88 ASN A O 1
ATOM 653 N N . ARG A 1 89 ? -4.601 1.763 10.029 1.00 84.00 89 ARG A N 1
ATOM 654 C CA . ARG A 1 89 ? -3.248 1.191 10.167 1.00 84.00 89 ARG A CA 1
ATOM 655 C C . ARG A 1 89 ? -3.157 -0.223 9.582 1.00 84.00 89 ARG A C 1
ATOM 657 O O . ARG A 1 89 ? -2.131 -0.565 8.990 1.00 84.00 89 ARG A O 1
ATOM 664 N N . LEU A 1 90 ? -4.212 -1.032 9.704 1.00 85.94 90 LEU A N 1
ATOM 665 C CA . LEU A 1 90 ? -4.293 -2.363 9.095 1.00 85.94 90 LEU A CA 1
ATOM 666 C C . LEU A 1 90 ? -4.322 -2.277 7.564 1.00 85.94 90 LEU A C 1
ATOM 668 O O . LEU A 1 90 ? -3.557 -2.974 6.890 1.00 85.94 90 LEU A O 1
ATOM 672 N N . VAL A 1 91 ? -5.164 -1.400 7.016 1.00 85.69 91 VAL A N 1
ATOM 673 C CA . VAL A 1 91 ? -5.277 -1.167 5.570 1.00 85.69 91 VAL A CA 1
ATOM 674 C C . VAL A 1 91 ? -3.955 -0.651 5.005 1.00 85.69 91 VAL A C 1
ATOM 676 O O . VAL A 1 91 ? -3.463 -1.183 4.011 1.00 85.69 91 VAL A O 1
ATOM 679 N N . GLU A 1 92 ? -3.316 0.319 5.660 1.00 81.75 92 GLU A N 1
ATOM 680 C CA . GLU A 1 92 ? -2.010 0.839 5.246 1.00 81.75 92 GLU A CA 1
ATOM 681 C C . GLU A 1 92 ? -0.920 -0.238 5.264 1.00 81.75 92 GLU A C 1
ATOM 683 O O . GLU A 1 92 ? -0.136 -0.347 4.313 1.00 81.75 92 GLU A O 1
ATOM 688 N N . ALA A 1 93 ? -0.892 -1.075 6.306 1.00 80.56 93 ALA A N 1
ATOM 689 C CA . ALA A 1 93 ? 0.049 -2.187 6.403 1.00 80.56 93 ALA A CA 1
ATOM 690 C C . ALA A 1 93 ? -0.157 -3.234 5.291 1.00 80.56 93 ALA A C 1
ATOM 692 O O . ALA A 1 93 ? 0.816 -3.854 4.845 1.00 80.56 93 ALA A O 1
ATOM 693 N N . ALA A 1 94 ? -1.395 -3.419 4.822 1.00 80.75 94 ALA A N 1
ATOM 694 C CA . ALA A 1 94 ? -1.735 -4.336 3.735 1.00 80.75 94 ALA A CA 1
ATOM 695 C C . ALA A 1 94 ? -1.471 -3.747 2.334 1.00 80.75 94 ALA A C 1
ATOM 697 O O . ALA A 1 94 ? -1.030 -4.463 1.430 1.00 80.75 94 ALA A O 1
ATOM 698 N N . ASP A 1 95 ? -1.706 -2.448 2.141 1.00 82.56 95 ASP A N 1
ATOM 699 C CA . ASP A 1 95 ? -1.633 -1.799 0.828 1.00 82.56 95 ASP A CA 1
ATOM 700 C C . ASP A 1 95 ? -0.228 -1.325 0.446 1.00 82.56 95 ASP A C 1
ATOM 702 O O . ASP A 1 95 ? 0.126 -1.344 -0.739 1.00 82.56 95 ASP A O 1
ATOM 706 N N . ALA A 1 96 ? 0.597 -0.925 1.417 1.00 77.25 96 ALA A N 1
ATOM 707 C CA . ALA A 1 96 ? 1.970 -0.482 1.173 1.00 77.25 96 ALA A CA 1
ATOM 708 C C . ALA A 1 96 ? 2.793 -1.461 0.302 1.00 77.25 96 ALA A C 1
ATOM 710 O O . ALA A 1 96 ? 3.327 -1.031 -0.729 1.00 77.25 96 ALA A O 1
ATOM 711 N N . PRO A 1 97 ? 2.863 -2.775 0.607 1.00 80.75 97 PRO A N 1
ATOM 712 C CA . PRO A 1 97 ? 3.629 -3.710 -0.214 1.00 80.75 97 PRO A CA 1
ATOM 713 C C . PRO A 1 97 ? 3.059 -3.878 -1.630 1.00 80.75 97 PRO A C 1
ATOM 715 O O . PRO A 1 97 ? 3.819 -4.053 -2.588 1.00 80.75 97 PRO A O 1
ATOM 718 N N . ARG A 1 98 ? 1.732 -3.786 -1.797 1.00 82.94 98 ARG A N 1
ATOM 719 C CA . ARG A 1 98 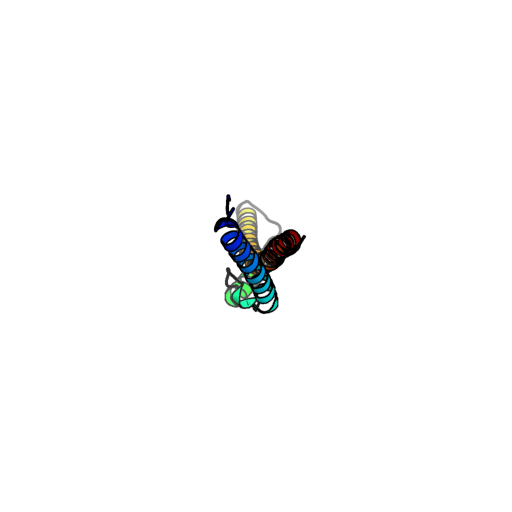? 1.071 -3.875 -3.109 1.00 82.94 98 ARG A CA 1
ATOM 720 C C . ARG A 1 98 ? 1.426 -2.686 -3.996 1.00 82.94 98 ARG A C 1
ATOM 722 O O . ARG A 1 98 ? 1.776 -2.885 -5.160 1.00 82.94 98 ARG A O 1
ATOM 729 N N . ARG A 1 99 ? 1.399 -1.469 -3.443 1.00 83.69 99 ARG A N 1
ATOM 730 C CA . ARG A 1 99 ? 1.776 -0.237 -4.158 1.00 83.69 99 ARG A CA 1
ATOM 731 C C . ARG A 1 99 ? 3.238 -0.273 -4.594 1.00 83.69 99 ARG A C 1
ATOM 733 O O . ARG A 1 99 ? 3.526 0.011 -5.754 1.00 83.69 99 ARG A O 1
ATOM 740 N N . TRP A 1 100 ? 4.142 -0.706 -3.713 1.00 84.81 100 TRP A N 1
ATOM 741 C CA . TRP A 1 100 ? 5.564 -0.858 -4.042 1.00 84.81 100 TRP A CA 1
ATOM 742 C C . TRP A 1 100 ? 5.813 -1.869 -5.162 1.00 84.81 100 TRP A C 1
ATOM 744 O O . TRP A 1 100 ? 6.540 -1.567 -6.109 1.00 84.81 100 TRP A O 1
ATOM 754 N N . ARG A 1 101 ? 5.175 -3.047 -5.112 1.00 85.50 101 ARG A N 1
ATOM 755 C CA . ARG A 1 101 ? 5.270 -4.032 -6.204 1.00 85.50 101 ARG A CA 1
ATOM 756 C C . ARG A 1 101 ? 4.718 -3.486 -7.513 1.00 85.50 101 ARG A C 1
ATOM 758 O O . ARG A 1 101 ? 5.351 -3.652 -8.549 1.00 85.50 101 ARG A O 1
ATOM 765 N N . ALA A 1 102 ? 3.563 -2.823 -7.477 1.00 86.69 102 ALA A N 1
ATOM 766 C CA . ALA A 1 102 ? 2.979 -2.219 -8.668 1.00 86.69 102 ALA A CA 1
ATOM 767 C C . ALA A 1 102 ? 3.922 -1.167 -9.275 1.00 86.69 102 ALA A C 1
ATOM 769 O O . ALA A 1 102 ? 4.161 -1.196 -10.480 1.00 86.69 102 ALA A O 1
ATOM 770 N N . ALA A 1 103 ? 4.518 -0.302 -8.451 1.00 88.56 103 ALA A N 1
ATOM 771 C CA . ALA A 1 103 ? 5.484 0.699 -8.896 1.00 88.56 103 ALA A CA 1
ATOM 772 C C . ALA A 1 103 ? 6.736 0.065 -9.525 1.00 88.56 103 ALA A C 1
ATOM 774 O O . ALA A 1 103 ? 7.128 0.457 -10.623 1.00 88.56 103 ALA A O 1
ATOM 775 N N . LEU A 1 104 ? 7.326 -0.954 -8.887 1.00 88.44 104 LEU A N 1
ATOM 776 C CA . LEU A 1 104 ? 8.481 -1.681 -9.433 1.00 88.44 104 LEU A CA 1
ATOM 777 C C . LEU A 1 104 ? 8.146 -2.387 -10.750 1.00 88.44 104 LEU A C 1
ATOM 779 O O . LEU A 1 104 ? 8.942 -2.363 -11.686 1.00 88.44 104 LEU A O 1
ATOM 783 N N . ARG A 1 105 ? 6.959 -2.992 -10.843 1.00 90.06 105 ARG A N 1
ATOM 784 C CA . ARG A 1 105 ? 6.527 -3.742 -12.022 1.00 90.06 105 ARG A CA 1
ATOM 785 C C . ARG A 1 105 ? 6.236 -2.828 -13.208 1.00 90.06 105 ARG A C 1
ATOM 787 O O . ARG A 1 105 ? 6.771 -3.055 -14.288 1.00 90.06 105 ARG A O 1
ATOM 794 N N . TRP A 1 106 ? 5.419 -1.794 -13.016 1.00 92.56 106 TRP A N 1
ATOM 795 C CA . TRP A 1 106 ? 5.064 -0.864 -14.090 1.00 92.56 106 TRP A CA 1
ATOM 796 C C . TRP A 1 106 ? 6.224 0.063 -14.453 1.00 92.56 106 TRP A C 1
ATOM 798 O O . TRP A 1 106 ? 6.503 0.249 -15.635 1.00 92.56 106 TRP A O 1
ATOM 808 N N . GLY A 1 107 ? 6.952 0.578 -13.458 1.00 90.19 107 GLY A N 1
ATOM 809 C CA . GLY A 1 107 ? 8.148 1.390 -13.680 1.00 90.19 107 GLY A CA 1
ATOM 810 C C . GLY A 1 107 ? 9.260 0.598 -14.367 1.00 90.19 107 GLY A C 1
ATOM 811 O O . GLY A 1 107 ? 9.837 1.073 -15.343 1.00 90.19 107 GLY A O 1
ATOM 812 N N . GLY A 1 108 ? 9.506 -0.638 -13.921 1.00 88.88 108 GLY A N 1
ATOM 813 C CA . GLY A 1 108 ? 10.475 -1.539 -14.540 1.00 88.88 108 GLY A CA 1
ATOM 814 C C . GLY A 1 108 ? 10.116 -1.895 -15.982 1.00 88.88 108 GLY A C 1
ATOM 815 O O . GLY A 1 108 ? 10.960 -1.774 -16.866 1.00 88.88 108 GLY A O 1
ATOM 816 N N . ALA A 1 109 ? 8.850 -2.239 -16.249 1.00 90.50 109 ALA A N 1
ATOM 817 C CA . ALA A 1 109 ? 8.371 -2.514 -17.604 1.00 90.50 109 ALA A CA 1
ATOM 818 C C . ALA A 1 109 ? 8.552 -1.312 -18.542 1.00 90.50 109 ALA A C 1
ATOM 820 O O . ALA A 1 109 ? 9.038 -1.479 -19.659 1.00 90.50 109 ALA A O 1
ATOM 821 N N . LEU A 1 110 ? 8.210 -0.103 -18.088 1.00 92.81 110 LEU A N 1
ATOM 822 C CA . LEU A 1 110 ? 8.325 1.110 -18.897 1.00 92.81 110 LEU A CA 1
ATOM 823 C C . LEU A 1 110 ? 9.793 1.453 -19.199 1.00 92.81 110 LEU A C 1
ATOM 825 O O . LEU A 1 110 ? 10.136 1.721 -20.348 1.00 92.81 110 LEU A O 1
ATOM 829 N N . LEU A 1 111 ? 10.674 1.355 -18.197 1.00 89.62 111 LEU A N 1
ATOM 830 C CA . LEU A 1 111 ? 12.125 1.519 -18.359 1.00 89.62 111 LEU A CA 1
ATOM 831 C C . LEU A 1 111 ? 12.714 0.510 -19.351 1.00 89.62 111 LEU A C 1
ATOM 833 O O . LEU A 1 111 ? 13.477 0.894 -20.242 1.00 89.62 111 LEU A O 1
ATOM 837 N N . SER A 1 112 ? 12.331 -0.765 -19.232 1.00 89.38 112 SER A N 1
ATOM 838 C CA . SER A 1 112 ? 12.765 -1.814 -20.153 1.00 89.38 112 SER A CA 1
ATOM 839 C C . SER A 1 112 ? 12.274 -1.569 -21.576 1.00 89.38 112 SER A C 1
ATOM 841 O O . SER A 1 112 ? 13.064 -1.684 -22.512 1.00 89.38 112 SER A O 1
ATOM 843 N N . LEU A 1 113 ? 11.008 -1.180 -21.750 1.00 91.19 113 LEU A N 1
ATOM 844 C CA . LEU A 1 113 ? 10.441 -0.856 -23.059 1.00 91.19 113 LEU A CA 1
ATOM 845 C C . LEU A 1 113 ? 11.154 0.334 -23.707 1.00 91.19 113 LEU A C 1
ATOM 847 O O . LEU A 1 113 ? 11.540 0.239 -24.869 1.00 91.19 113 LEU A O 1
ATOM 851 N N . CYS A 1 114 ? 11.389 1.423 -22.970 1.00 90.00 114 CYS A N 1
ATOM 852 C CA . CYS A 1 114 ? 12.106 2.589 -23.489 1.00 90.00 114 CYS A CA 1
ATOM 853 C C . CYS A 1 114 ? 13.549 2.251 -23.896 1.00 90.00 114 CYS A C 1
ATOM 855 O O . CYS A 1 114 ? 13.991 2.644 -24.977 1.00 90.00 114 CYS A O 1
ATOM 857 N N . GLY A 1 115 ? 14.274 1.500 -23.059 1.00 86.31 115 GLY A N 1
ATOM 858 C CA . GLY A 1 115 ? 15.638 1.064 -23.364 1.00 86.31 115 GLY A CA 1
ATOM 859 C C . GLY A 1 115 ? 15.698 0.155 -24.595 1.00 86.31 115 GLY A C 1
ATOM 860 O O . GLY A 1 115 ? 16.504 0.386 -25.497 1.00 86.31 115 GLY A O 1
ATOM 861 N N . ALA A 1 116 ? 14.801 -0.832 -24.679 1.00 89.81 116 ALA A N 1
ATOM 862 C CA . ALA A 1 116 ? 14.708 -1.738 -25.822 1.00 89.81 116 ALA A CA 1
ATOM 863 C C . ALA A 1 116 ? 14.331 -1.001 -27.116 1.00 89.81 116 ALA A C 1
ATOM 865 O O . ALA A 1 116 ? 14.991 -1.186 -28.136 1.00 89.81 116 ALA A O 1
ATOM 866 N N . ALA A 1 117 ? 13.322 -0.126 -27.073 1.00 89.94 117 ALA A N 1
ATOM 867 C CA . ALA A 1 117 ? 12.877 0.643 -28.233 1.00 89.94 117 ALA A CA 1
ATOM 868 C C . ALA A 1 117 ? 13.998 1.528 -28.798 1.00 89.94 117 ALA A C 1
ATOM 870 O O . ALA A 1 117 ? 14.200 1.556 -30.010 1.00 89.94 117 ALA A O 1
ATOM 871 N N . TYR A 1 118 ? 14.773 2.196 -27.937 1.00 88.94 118 TYR A N 1
ATOM 872 C CA . TYR A 1 118 ? 15.906 3.015 -28.375 1.00 88.94 118 TYR A CA 1
ATOM 873 C C . TYR A 1 118 ? 17.025 2.173 -29.008 1.00 88.94 118 TYR A C 1
ATOM 875 O O . TYR A 1 118 ? 17.602 2.560 -30.024 1.00 88.94 118 TYR A O 1
ATOM 883 N N . LEU A 1 119 ? 17.332 1.004 -28.433 1.00 87.00 119 LEU A N 1
ATOM 884 C CA . LEU A 1 119 ? 18.339 0.094 -28.986 1.00 87.00 119 LEU A CA 1
ATOM 885 C C . LEU A 1 119 ? 17.914 -0.498 -30.336 1.00 87.00 119 LEU A C 1
ATOM 887 O O . LEU A 1 119 ? 18.770 -0.674 -31.199 1.00 87.00 119 LEU A O 1
ATOM 891 N N . LEU A 1 120 ? 16.620 -0.774 -30.523 1.00 87.44 120 LEU A N 1
ATOM 892 C CA . LEU A 1 120 ? 16.055 -1.269 -31.782 1.00 87.44 120 LEU A CA 1
ATOM 893 C C . LEU A 1 120 ? 16.022 -0.176 -32.859 1.00 87.44 120 LEU A C 1
ATOM 895 O O . LEU A 1 120 ? 16.481 -0.406 -33.972 1.00 87.44 120 LEU A O 1
ATOM 899 N N . ALA A 1 121 ? 15.570 1.033 -32.517 1.00 83.25 121 ALA A N 1
ATOM 900 C CA . ALA A 1 121 ? 15.561 2.178 -33.431 1.00 83.25 121 ALA A CA 1
ATOM 901 C C . ALA A 1 121 ? 16.974 2.638 -33.835 1.00 83.25 121 ALA A C 1
ATOM 903 O O . ALA A 1 121 ? 17.158 3.246 -34.881 1.00 83.25 121 ALA A O 1
ATOM 904 N N . GLY A 1 122 ? 17.993 2.352 -33.020 1.00 71.44 122 GLY A N 1
ATOM 905 C CA . GLY A 1 122 ? 19.393 2.623 -33.350 1.00 71.44 122 GLY A CA 1
ATOM 906 C C . GLY A 1 122 ? 20.064 1.587 -34.265 1.00 71.44 122 GLY A C 1
ATOM 907 O O . GLY A 1 122 ? 21.272 1.724 -34.496 1.00 71.44 122 GLY A O 1
ATOM 908 N N . GLN A 1 123 ? 19.337 0.548 -34.704 1.00 63.56 123 GLN A N 1
ATOM 909 C CA . GLN A 1 123 ? 19.788 -0.484 -35.654 1.00 63.56 123 GLN A CA 1
ATOM 910 C C . GLN A 1 123 ? 19.156 -0.355 -37.053 1.00 63.56 123 GLN A C 1
ATOM 912 O O . GLN A 1 123 ? 19.691 -0.945 -37.989 1.00 63.56 123 GLN A O 1
ATOM 917 N N . SER A 1 124 ? 18.052 0.392 -37.189 1.00 53.78 124 SER A N 1
ATOM 918 C CA . SER A 1 124 ? 17.400 0.748 -38.464 1.00 53.78 124 SER A CA 1
ATOM 919 C C . SER A 1 124 ? 18.004 2.002 -39.082 1.00 53.78 124 SER A C 1
ATOM 921 O O . SER A 1 124 ? 18.181 2.021 -40.316 1.00 53.7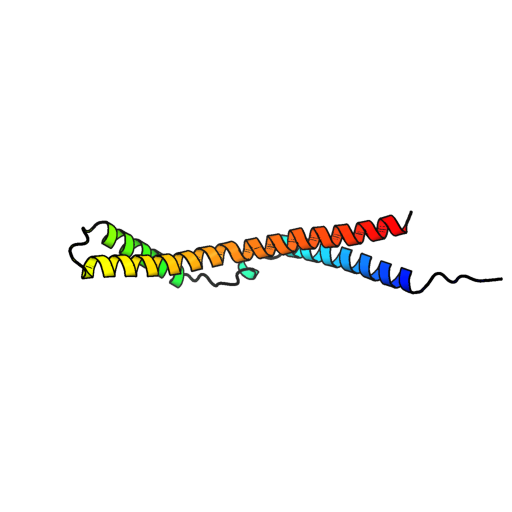8 124 SER A O 1
#

Organism: NCBI:txid2528000